Protein AF-A0A3A0E109-F1 (afdb_monomer)

Foldseek 3Di:
DVVLVVLLVVLLVVLCVVQNPVCLVVFWDKDQDPVVRDIDTDPPDPSSVSSVVSSLVSCCVVVNPPRDDDDDDDDPDPPPPPPDPDDDDD

Nearest PDB structures (foldseek):
  5y5e-assembly1_A  TM=4.086E-01  e=1.800E+00  Homo sapiens
  5wzw-assembly1_A  TM=4.093E-01  e=1.800E+00  Homo sapiens
  8k5a-assembly1_G  TM=3.926E-01  e=2.167E+00  Escherichia phage T4
  6lqz-assembly1_A  TM=3.709E-01  e=2.774E+00  Saccharomyces cerevisiae S288C
  8sf0-assembly1_A  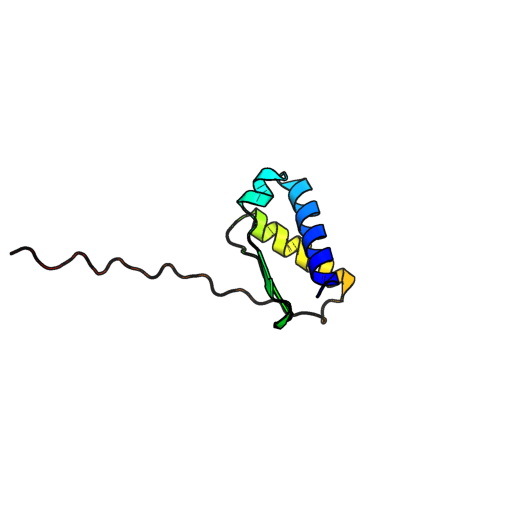TM=3.224E-01  e=5.822E+00  Oryctolagus cuniculus

Mean predicted aligned error: 8.44 Å

Sequence (90 aa):
MREVEETLLLAVLAVESLFGESTVRLDASYSVDAPRRSCVIDGSTEVGRALSRVFTGFVTREFGGDAFGIRRGESASPTNETAACAGAAC

Secondary structure (DSSP, 8-state):
-HHHHHHHHHHHHHHHHHH-HHHHHHH--EEEETTTTEEEE--SSHHHHHHHHHHHHHHHHHH-TTS----PPPP--------SSSS---

Radius of gyration: 18.11 Å; Cα contacts (8 Å, |Δi|>4): 67; chains: 1; bounding box: 28×45×60 Å

Solvent-accessible surface area (backbone atoms only — not comparable to full-atom values): 5673 Å² total; per-residue (Å²): 100,68,67,59,51,52,49,44,53,51,22,49,56,57,44,24,75,75,64,37,60,72,52,38,70,71,48,46,46,72,50,75,40,71,93,77,73,44,74,49,64,43,58,88,37,71,53,12,42,49,36,50,52,48,30,52,53,51,49,34,73,73,64,36,76,84,71,63,84,88,76,86,74,84,72,82,68,80,75,82,81,82,85,82,86,84,88,89,83,134

Structure (mmCIF, N/CA/C/O backbone):
data_AF-A0A3A0E109-F1
#
_entry.id   AF-A0A3A0E109-F1
#
loop_
_atom_site.group_PDB
_atom_site.id
_atom_site.type_symbol
_atom_site.label_atom_id
_atom_site.label_alt_id
_atom_site.label_comp_id
_atom_site.label_asym_id
_atom_site.label_entity_id
_atom_site.label_seq_id
_atom_site.pdbx_PDB_ins_code
_atom_site.Cartn_x
_atom_site.Cartn_y
_atom_site.Cartn_z
_atom_site.occupancy
_atom_site.B_iso_or_equiv
_atom_site.auth_seq_id
_atom_site.auth_comp_id
_atom_site.auth_asym_id
_atom_site.auth_atom_id
_atom_site.pdbx_PDB_model_num
ATOM 1 N N . MET A 1 1 ? 14.162 2.078 -6.864 1.00 83.88 1 MET A N 1
ATOM 2 C CA . MET A 1 1 ? 13.635 1.999 -5.482 1.00 83.88 1 MET A CA 1
ATOM 3 C C . MET A 1 1 ? 13.160 3.344 -4.986 1.00 83.88 1 MET A C 1
ATOM 5 O O . MET A 1 1 ? 12.047 3.382 -4.500 1.00 83.88 1 MET A O 1
ATOM 9 N N . ARG A 1 2 ? 13.915 4.431 -5.189 1.00 89.56 2 ARG A N 1
ATOM 10 C CA . ARG A 1 2 ? 13.451 5.788 -4.866 1.00 89.56 2 ARG A CA 1
ATOM 11 C C . ARG A 1 2 ? 12.063 6.123 -5.431 1.00 89.56 2 ARG A C 1
ATOM 13 O O . ARG A 1 2 ? 11.205 6.528 -4.671 1.00 89.56 2 ARG A O 1
ATOM 20 N N . GLU A 1 3 ? 11.832 5.880 -6.721 1.00 91.69 3 GLU A N 1
ATOM 21 C CA . GLU A 1 3 ? 10.517 6.120 -7.346 1.00 91.69 3 GLU A CA 1
ATOM 22 C C . GLU A 1 3 ? 9.406 5.335 -6.629 1.00 91.69 3 GLU A C 1
ATOM 24 O O . GLU A 1 3 ? 8.399 5.905 -6.253 1.00 91.69 3 GLU A O 1
ATOM 29 N N . VAL A 1 4 ? 9.641 4.060 -6.299 1.00 93.12 4 VAL A N 1
ATOM 30 C CA . VAL A 1 4 ? 8.689 3.220 -5.546 1.00 93.12 4 VAL A CA 1
ATOM 31 C C . VAL A 1 4 ? 8.405 3.770 -4.141 1.00 93.12 4 VAL A C 1
ATOM 33 O O . VAL A 1 4 ? 7.270 3.703 -3.676 1.00 93.12 4 VAL A O 1
ATOM 36 N N . GLU A 1 5 ? 9.416 4.303 -3.451 1.00 94.31 5 GLU A N 1
ATOM 37 C CA . GLU A 1 5 ? 9.246 4.960 -2.147 1.00 94.31 5 GLU A CA 1
ATOM 38 C C . GLU A 1 5 ? 8.429 6.251 -2.274 1.00 94.31 5 GLU A C 1
ATOM 40 O O . GLU A 1 5 ? 7.543 6.500 -1.461 1.00 94.31 5 GLU A O 1
ATOM 45 N N . GLU A 1 6 ? 8.670 7.040 -3.321 1.00 96.12 6 GLU A N 1
ATOM 46 C CA . GLU A 1 6 ? 7.896 8.244 -3.631 1.00 96.12 6 GLU A CA 1
ATOM 47 C C . GLU A 1 6 ? 6.432 7.888 -3.959 1.00 96.12 6 GLU A C 1
ATOM 49 O O . GLU A 1 6 ? 5.513 8.498 -3.405 1.00 96.12 6 GLU A 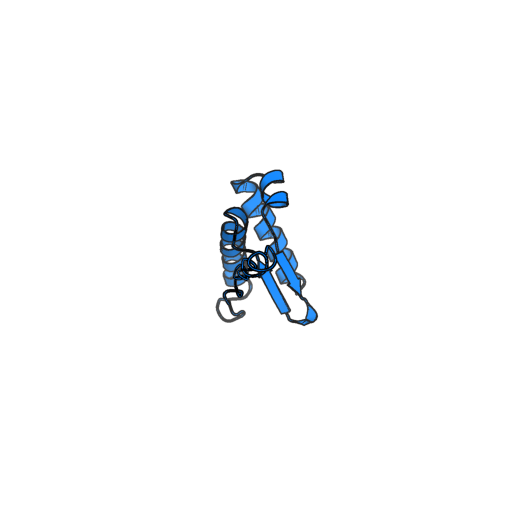O 1
ATOM 54 N N . THR A 1 7 ? 6.190 6.835 -4.749 1.00 96.62 7 THR A N 1
ATOM 55 C CA . THR A 1 7 ? 4.847 6.297 -5.016 1.00 96.62 7 THR A CA 1
ATOM 56 C C . THR A 1 7 ? 4.169 5.792 -3.736 1.00 96.62 7 THR A C 1
ATOM 58 O O . THR A 1 7 ? 2.961 5.963 -3.563 1.00 96.62 7 THR A O 1
ATOM 61 N N . LEU A 1 8 ? 4.923 5.183 -2.814 1.00 96.94 8 LEU A N 1
ATOM 62 C CA . LEU A 1 8 ? 4.398 4.726 -1.525 1.00 96.94 8 LEU A CA 1
ATOM 63 C C . LEU A 1 8 ? 3.971 5.901 -0.644 1.00 96.94 8 LEU A C 1
ATOM 65 O O . LEU A 1 8 ? 2.879 5.868 -0.083 1.00 96.94 8 LEU A O 1
ATOM 69 N N . LEU A 1 9 ? 4.783 6.958 -0.566 1.00 96.88 9 LEU A N 1
ATOM 70 C CA . LEU A 1 9 ? 4.422 8.183 0.151 1.00 96.88 9 LEU A CA 1
ATOM 71 C C . LEU A 1 9 ? 3.177 8.841 -0.459 1.00 96.88 9 LEU A C 1
ATOM 73 O O . LEU A 1 9 ? 2.285 9.267 0.274 1.00 96.88 9 LEU A O 1
ATOM 77 N N . LEU A 1 10 ? 3.061 8.853 -1.790 1.00 97.88 10 LEU A N 1
ATOM 78 C CA . LEU A 1 10 ? 1.855 9.326 -2.469 1.00 97.88 10 LEU A CA 1
ATOM 79 C C . LEU A 1 10 ? 0.623 8.476 -2.114 1.00 97.88 10 LEU A C 1
ATOM 81 O O . LEU A 1 10 ? -0.464 9.015 -1.903 1.00 97.88 10 LEU A O 1
ATOM 85 N N . ALA A 1 11 ? 0.780 7.154 -2.020 1.00 98.25 11 ALA A N 1
ATOM 86 C CA . ALA A 1 11 ? -0.295 6.260 -1.601 1.00 98.25 11 ALA A CA 1
ATOM 87 C C . ALA A 1 11 ? -0.726 6.516 -0.150 1.00 98.25 11 ALA A C 1
ATOM 89 O O . ALA A 1 11 ? -1.925 6.520 0.125 1.00 98.25 11 ALA A O 1
ATOM 90 N N . VAL A 1 12 ? 0.219 6.789 0.756 1.00 98.12 12 VAL A N 1
ATOM 91 C CA . VAL A 1 12 ? -0.086 7.186 2.140 1.00 98.12 12 VAL A CA 1
ATOM 92 C C . VAL A 1 12 ? -0.924 8.465 2.157 1.00 98.12 12 VAL A C 1
ATOM 94 O O . VAL A 1 12 ? -2.015 8.442 2.717 1.00 98.12 12 VAL A O 1
ATOM 97 N N . LEU A 1 13 ? -0.510 9.523 1.451 1.00 98.31 13 LEU A N 1
ATOM 98 C CA . LEU A 1 13 ? -1.264 10.787 1.362 1.00 98.31 13 LEU A CA 1
ATOM 99 C C . LEU A 1 13 ? -2.699 10.594 0.834 1.00 98.31 13 LEU A C 1
ATOM 101 O O . LEU A 1 13 ? -3.659 11.206 1.314 1.00 98.31 13 LEU A O 1
ATOM 105 N N . ALA A 1 14 ? -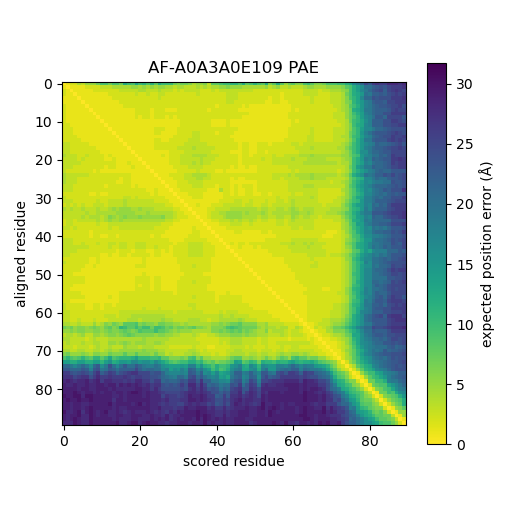2.870 9.717 -0.156 1.00 98.38 14 ALA A N 1
ATOM 106 C CA . ALA A 1 14 ? -4.188 9.388 -0.687 1.00 98.38 14 ALA A CA 1
ATOM 107 C C . ALA A 1 14 ? -5.070 8.673 0.353 1.00 98.38 14 ALA A C 1
ATOM 109 O O . ALA A 1 14 ? -6.261 8.961 0.448 1.00 98.38 14 ALA A O 1
ATOM 110 N N . VAL A 1 15 ? -4.501 7.773 1.159 1.00 98.50 15 VAL A N 1
ATOM 111 C CA . VAL A 1 15 ? -5.224 7.079 2.237 1.00 98.50 15 VAL A CA 1
ATOM 112 C C . VAL A 1 15 ? -5.513 8.021 3.412 1.00 98.50 15 VAL A C 1
ATOM 114 O O . VAL A 1 15 ? -6.597 7.954 3.987 1.00 98.50 15 VAL A O 1
ATOM 117 N N . GLU A 1 16 ? -4.621 8.962 3.728 1.00 98.38 16 GLU A N 1
ATOM 118 C CA . GLU A 1 16 ? -4.865 10.008 4.735 1.00 98.38 16 GLU A CA 1
ATOM 119 C C . GLU A 1 16 ? -6.075 10.873 4.378 1.00 98.38 16 GLU A C 1
ATOM 121 O O . GLU A 1 16 ? -6.848 11.247 5.258 1.00 98.38 16 GLU A O 1
ATOM 126 N N . SER A 1 17 ? -6.310 11.108 3.086 1.00 98.12 17 SER A N 1
ATOM 127 C CA . SER A 1 17 ? -7.500 11.824 2.607 1.00 98.12 17 SER A CA 1
ATOM 128 C C . SER A 1 17 ? -8.813 11.059 2.848 1.00 98.12 17 SER A C 1
ATOM 130 O O . SER A 1 17 ? -9.884 11.660 2.802 1.00 98.12 17 SER A O 1
ATOM 132 N N . LEU A 1 18 ? -8.749 9.744 3.098 1.00 97.69 18 LEU A N 1
ATOM 133 C CA . LEU A 1 18 ? -9.910 8.879 3.341 1.00 97.69 18 LEU A CA 1
ATOM 134 C C . LEU A 1 18 ? -10.150 8.610 4.835 1.00 97.69 18 LEU A C 1
ATOM 136 O O . LEU A 1 18 ? -11.301 8.557 5.261 1.00 97.69 18 LEU A O 1
ATOM 140 N N . PHE A 1 19 ? -9.082 8.431 5.619 1.00 97.75 19 PHE A N 1
ATOM 141 C CA . PHE A 1 19 ? -9.159 7.996 7.024 1.00 97.75 19 PHE A CA 1
ATOM 142 C C . PHE A 1 19 ? -8.668 9.045 8.037 1.00 97.75 19 PHE A C 1
ATOM 144 O O . PHE A 1 19 ? -8.849 8.868 9.244 1.00 97.75 19 PHE A O 1
ATOM 151 N N . GLY A 1 20 ? -8.064 10.137 7.561 1.00 98.12 20 GLY A N 1
ATOM 152 C CA . GLY A 1 20 ? -7.385 11.144 8.374 1.00 98.12 20 GLY A CA 1
ATOM 153 C C . GLY A 1 20 ? -5.946 10.755 8.729 1.00 98.12 20 GLY A C 1
ATOM 154 O O . GLY A 1 20 ? -5.644 9.586 8.967 1.00 98.12 20 GLY A O 1
ATOM 155 N N . GLU A 1 21 ? -5.060 11.753 8.807 1.00 97.81 21 GLU A N 1
ATOM 156 C CA . GLU A 1 21 ? -3.620 11.566 9.059 1.00 97.81 21 GLU A CA 1
ATOM 157 C C . GLU A 1 21 ? -3.344 10.737 10.324 1.00 97.81 21 GLU A C 1
ATOM 159 O O . GLU A 1 21 ? -2.601 9.760 10.291 1.00 97.81 21 GLU A O 1
ATOM 164 N N . SER A 1 22 ? -3.975 11.084 11.451 1.00 97.94 22 SER A N 1
ATOM 165 C CA . SER A 1 22 ? -3.708 10.419 12.733 1.00 97.94 22 SER A CA 1
ATOM 166 C C . SER A 1 22 ? -4.055 8.930 12.709 1.00 97.94 22 SER A C 1
ATOM 168 O O . SER A 1 22 ? -3.275 8.120 13.203 1.00 97.94 22 SER A O 1
ATOM 170 N N . THR A 1 23 ? -5.190 8.563 12.108 1.00 97.81 23 THR A N 1
ATOM 171 C CA . THR A 1 23 ? -5.613 7.163 11.961 1.00 97.81 23 THR A CA 1
ATOM 172 C C . THR A 1 23 ? -4.625 6.397 11.093 1.00 97.81 23 THR A C 1
ATOM 174 O O . THR A 1 23 ? -4.184 5.312 11.462 1.00 97.81 23 THR A O 1
ATOM 177 N N . VAL A 1 24 ? -4.217 6.980 9.960 1.00 98.06 24 VAL A N 1
ATOM 178 C CA . VAL A 1 24 ? -3.264 6.330 9.056 1.00 98.06 24 VAL A CA 1
ATOM 179 C C . VAL A 1 24 ? -1.925 6.097 9.740 1.00 98.06 24 VAL A C 1
ATOM 181 O O . VAL A 1 24 ? -1.373 5.011 9.628 1.00 98.06 24 VAL A O 1
ATOM 184 N N . ARG A 1 25 ? -1.423 7.064 10.508 1.00 94.94 25 ARG A N 1
ATOM 185 C CA . ARG A 1 25 ? -0.136 6.930 11.208 1.00 94.94 25 ARG A CA 1
ATOM 186 C C . ARG A 1 25 ? -0.151 5.900 12.340 1.00 94.94 25 ARG A C 1
ATOM 188 O O . ARG A 1 25 ? 0.916 5.412 12.700 1.00 94.94 25 ARG A O 1
ATOM 195 N N . LEU A 1 26 ? -1.320 5.590 12.903 1.00 97.00 26 LEU A N 1
ATOM 196 C CA . LEU A 1 26 ? -1.4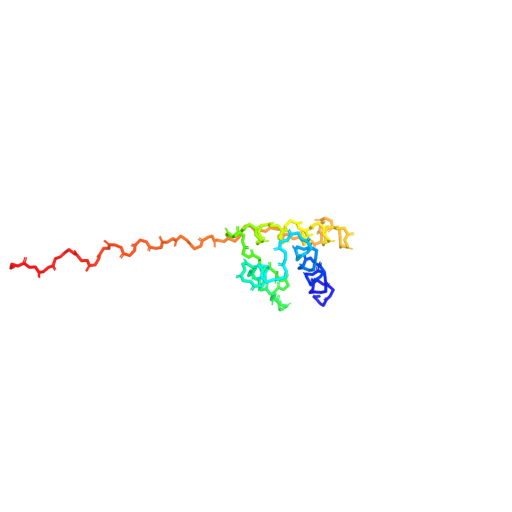78 4.560 13.933 1.00 97.00 26 LEU A CA 1
ATOM 197 C C . LEU A 1 26 ? -1.666 3.162 13.333 1.00 97.00 26 LEU A C 1
ATOM 199 O O . LEU A 1 26 ? -1.077 2.204 13.829 1.00 97.00 26 LEU A O 1
ATOM 203 N N . ASP A 1 27 ? -2.458 3.057 12.266 1.00 97.19 27 ASP A N 1
ATOM 204 C CA . ASP A 1 27 ? -2.929 1.770 11.748 1.00 97.19 27 ASP A CA 1
ATOM 205 C C . ASP A 1 27 ? -2.204 1.301 10.476 1.00 97.19 27 ASP A C 1
ATOM 207 O O . ASP A 1 27 ? -2.348 0.137 10.083 1.00 97.19 27 ASP A O 1
ATOM 211 N N . ALA A 1 28 ? -1.452 2.172 9.796 1.00 96.50 28 ALA A N 1
ATOM 212 C CA . ALA A 1 28 ? -0.610 1.783 8.670 1.00 96.50 28 ALA A CA 1
ATOM 213 C C . ALA A 1 28 ? 0.747 1.282 9.169 1.00 96.50 28 ALA A C 1
ATOM 215 O O . ALA A 1 28 ? 1.497 2.000 9.827 1.00 96.50 28 ALA A O 1
ATOM 216 N N . SER A 1 29 ? 1.103 0.064 8.769 1.00 96.56 29 SER A N 1
ATOM 217 C CA . SER A 1 29 ? 2.438 -0.491 8.967 1.00 96.56 29 SER A CA 1
ATOM 218 C C . SER A 1 29 ? 2.973 -0.989 7.632 1.00 96.56 29 SER A C 1
ATOM 220 O O . SER A 1 29 ? 2.308 -1.748 6.923 1.00 96.56 29 SER A O 1
ATOM 222 N N . TYR A 1 30 ? 4.161 -0.526 7.255 1.00 95.69 30 TYR A N 1
ATOM 223 C CA . TYR A 1 30 ? 4.830 -0.938 6.030 1.00 95.69 30 TYR A CA 1
ATOM 224 C C . TYR A 1 30 ? 6.351 -0.876 6.179 1.00 95.69 30 TYR A C 1
ATOM 226 O O . TYR A 1 30 ? 6.893 -0.156 7.016 1.00 95.69 30 TYR A O 1
ATOM 234 N N . SER A 1 31 ? 7.053 -1.633 5.343 1.00 94.62 31 SER A N 1
ATOM 235 C CA . SER A 1 31 ? 8.510 -1.670 5.284 1.00 94.62 31 SER A CA 1
ATOM 236 C C . SER A 1 31 ? 8.970 -1.732 3.833 1.00 94.62 31 SER A C 1
ATOM 238 O O . SER A 1 31 ? 8.374 -2.435 3.015 1.00 94.62 31 SER A O 1
ATOM 240 N N . VAL A 1 32 ? 10.032 -0.995 3.510 1.00 93.25 32 VAL A N 1
ATOM 241 C CA . VAL A 1 32 ? 10.691 -1.036 2.202 1.00 93.25 32 VAL A CA 1
ATOM 242 C C . VAL A 1 32 ? 12.098 -1.585 2.395 1.00 93.25 32 VAL A C 1
ATOM 244 O O . VAL A 1 32 ? 12.909 -1.013 3.118 1.00 93.25 32 VAL A O 1
ATOM 247 N N . ASP A 1 33 ? 12.388 -2.697 1.729 1.00 92.00 33 ASP A N 1
ATOM 248 C CA . ASP A 1 33 ? 13.719 -3.292 1.652 1.00 92.00 33 ASP A CA 1
ATOM 249 C C . ASP A 1 33 ? 14.289 -2.986 0.262 1.00 92.00 33 ASP A C 1
ATOM 251 O O . ASP A 1 33 ? 13.998 -3.668 -0.727 1.00 92.00 33 ASP A O 1
ATOM 255 N N . ALA A 1 34 ? 15.070 -1.906 0.172 1.00 89.50 34 ALA A N 1
ATOM 256 C CA . ALA A 1 34 ? 15.712 -1.491 -1.071 1.00 89.50 34 ALA A CA 1
ATOM 257 C C . ALA A 1 34 ? 16.707 -2.539 -1.623 1.00 89.50 34 ALA A C 1
ATOM 259 O O . ALA A 1 34 ? 16.661 -2.784 -2.835 1.00 89.50 34 ALA A O 1
ATOM 260 N N . PRO A 1 35 ? 17.554 -3.199 -0.800 1.00 90.75 35 PRO A N 1
ATOM 261 C CA . PRO A 1 35 ? 18.388 -4.318 -1.247 1.00 90.75 35 PRO A CA 1
ATOM 262 C C . PRO A 1 35 ? 17.606 -5.458 -1.912 1.00 90.75 35 PRO A C 1
ATOM 264 O O . PRO A 1 35 ? 18.015 -5.945 -2.967 1.00 90.75 35 PRO A O 1
ATOM 267 N N . ARG A 1 36 ? 16.471 -5.870 -1.332 1.00 90.25 36 ARG A N 1
ATOM 268 C CA . ARG A 1 36 ? 15.616 -6.946 -1.872 1.00 90.25 36 ARG A CA 1
ATOM 269 C C . ARG A 1 36 ? 14.597 -6.470 -2.902 1.00 90.25 36 ARG A C 1
ATOM 271 O O . ARG A 1 36 ? 13.916 -7.301 -3.498 1.00 90.25 36 ARG A O 1
ATOM 278 N N . ARG A 1 37 ? 14.497 -5.155 -3.123 1.00 91.06 37 ARG A N 1
ATOM 279 C CA . ARG A 1 37 ? 13.498 -4.512 -3.992 1.00 91.06 37 ARG A CA 1
ATOM 280 C C . ARG A 1 37 ? 12.069 -4.935 -3.648 1.00 91.06 37 ARG A C 1
ATOM 282 O O . ARG A 1 37 ? 11.261 -5.201 -4.533 1.00 91.06 37 ARG A O 1
ATOM 289 N N . SER A 1 38 ? 11.766 -5.013 -2.356 1.00 92.50 38 SER A N 1
ATOM 290 C CA . SER A 1 38 ? 10.465 -5.463 -1.861 1.00 92.50 38 SER A CA 1
ATOM 291 C C . SER A 1 38 ? 9.842 -4.443 -0.923 1.00 92.50 38 SER A C 1
ATOM 293 O O . SER A 1 38 ? 10.532 -3.861 -0.089 1.00 92.50 38 SER A O 1
ATOM 295 N N . CYS A 1 39 ? 8.526 -4.276 -1.025 1.00 94.12 39 CYS A N 1
ATOM 296 C CA . CYS A 1 39 ? 7.721 -3.534 -0.066 1.00 94.12 39 CYS A CA 1
ATOM 297 C C . CYS A 1 39 ? 6.743 -4.501 0.604 1.00 94.12 39 CYS A C 1
ATOM 299 O O . CYS A 1 39 ? 6.090 -5.299 -0.070 1.00 94.12 39 CYS A O 1
ATOM 301 N N . VAL A 1 40 ? 6.671 -4.444 1.929 1.00 95.50 40 VAL A N 1
ATOM 302 C CA . VAL A 1 40 ? 5.709 -5.193 2.736 1.00 95.50 40 VAL A CA 1
ATOM 303 C C . VAL A 1 40 ? 4.744 -4.187 3.330 1.00 95.50 40 VAL A C 1
ATOM 305 O O . VAL A 1 40 ? 5.178 -3.236 3.970 1.00 95.50 40 VAL A O 1
ATOM 308 N N . ILE A 1 41 ? 3.449 -4.402 3.127 1.00 96.12 41 ILE A N 1
ATOM 309 C CA . ILE A 1 41 ? 2.382 -3.611 3.739 1.00 96.12 41 ILE A CA 1
ATOM 310 C C . ILE A 1 41 ? 1.574 -4.570 4.605 1.00 96.12 41 ILE A C 1
ATOM 312 O O . ILE A 1 41 ? 1.137 -5.620 4.123 1.00 96.12 41 ILE A O 1
ATOM 316 N N . ASP A 1 42 ? 1.397 -4.234 5.879 1.00 95.19 42 ASP A N 1
ATOM 317 C CA . ASP A 1 42 ? 0.513 -4.991 6.753 1.00 95.19 42 ASP A CA 1
ATOM 318 C C . ASP A 1 42 ? -0.942 -4.784 6.312 1.00 95.19 42 ASP A C 1
ATOM 320 O O . ASP A 1 42 ? -1.431 -3.662 6.230 1.00 95.19 42 ASP A O 1
ATOM 324 N N . GLY A 1 43 ? -1.636 -5.879 6.004 1.00 94.88 43 GLY A N 1
ATOM 325 C CA . GLY A 1 43 ? -3.043 -5.887 5.601 1.00 94.88 43 GLY A CA 1
ATOM 326 C C . GLY A 1 43 ? -4.012 -6.252 6.730 1.00 94.88 43 GLY A C 1
ATOM 327 O O . GLY A 1 43 ? -5.184 -6.537 6.449 1.00 94.88 43 GLY A O 1
ATOM 328 N N . SER A 1 44 ? -3.543 -6.318 7.981 1.00 94.75 44 SER A N 1
ATOM 329 C CA . SER A 1 44 ? -4.361 -6.675 9.148 1.00 94.75 44 SER A CA 1
ATOM 330 C C . SER A 1 44 ? -5.427 -5.612 9.461 1.00 94.75 44 SER A C 1
ATOM 332 O O . SER A 1 44 ? -6.572 -5.954 9.775 1.00 94.75 44 SER A O 1
ATOM 334 N N . THR A 1 45 ? -5.114 -4.333 9.242 1.00 96.56 45 THR A N 1
ATOM 335 C CA . THR A 1 45 ? -6.012 -3.188 9.460 1.00 96.56 45 THR A CA 1
ATOM 336 C C . THR A 1 45 ? -6.774 -2.790 8.191 1.00 96.56 45 THR A C 1
ATOM 338 O O . THR A 1 45 ? -6.426 -3.171 7.068 1.00 96.56 45 THR A O 1
ATOM 341 N N . GLU A 1 46 ? -7.859 -2.026 8.346 1.00 97.44 46 GLU A N 1
ATOM 342 C CA . GLU A 1 46 ? -8.575 -1.453 7.197 1.00 97.44 46 GLU A CA 1
ATOM 343 C C . GLU A 1 46 ? -7.699 -0.458 6.427 1.00 97.44 46 GLU A C 1
ATOM 345 O O . GLU A 1 46 ? -7.626 -0.537 5.198 1.00 97.44 46 GLU A O 1
ATOM 350 N N . VAL A 1 47 ? -6.962 0.388 7.154 1.00 98.19 47 VAL A N 1
ATOM 351 C CA . VAL A 1 47 ? -5.975 1.323 6.601 1.00 98.19 47 VAL A CA 1
ATOM 352 C C . VAL A 1 47 ? -4.920 0.584 5.782 1.00 98.19 47 VAL A C 1
ATOM 354 O O . VAL A 1 47 ? -4.672 0.940 4.632 1.00 98.19 47 VAL A O 1
ATOM 357 N N . GLY A 1 48 ? -4.341 -0.488 6.322 1.00 97.38 48 GLY A N 1
ATOM 358 C CA . GLY A 1 48 ? -3.328 -1.287 5.641 1.00 97.38 48 GLY A CA 1
ATOM 359 C C . GLY A 1 48 ? -3.832 -1.943 4.351 1.00 97.38 48 GLY A C 1
ATOM 360 O O . GLY A 1 48 ? -3.151 -1.943 3.317 1.00 97.38 48 GLY A O 1
ATOM 361 N N . ARG A 1 49 ? -5.084 -2.428 4.351 1.00 97.12 49 ARG A N 1
ATOM 362 C CA . ARG A 1 49 ? -5.744 -2.934 3.133 1.00 97.12 49 ARG A CA 1
ATOM 363 C C . ARG A 1 49 ? -6.011 -1.831 2.115 1.00 97.12 49 ARG A C 1
ATOM 365 O O . ARG A 1 49 ? -5.837 -2.073 0.919 1.00 97.12 49 ARG A O 1
ATOM 372 N N . ALA A 1 50 ? -6.439 -0.650 2.556 1.00 98.31 50 ALA A N 1
ATOM 373 C CA . ALA A 1 50 ? -6.643 0.495 1.675 1.00 98.31 50 ALA A CA 1
ATOM 374 C C . ALA A 1 50 ? -5.317 0.945 1.044 1.00 98.31 50 ALA A C 1
ATOM 376 O O . ALA A 1 50 ? -5.237 1.060 -0.179 1.00 98.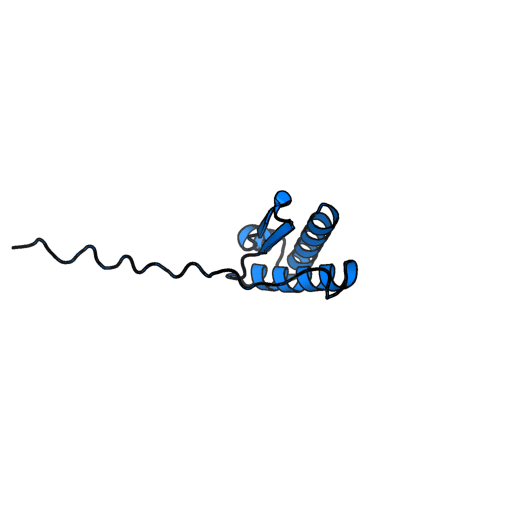31 50 ALA A O 1
ATOM 377 N N . LEU A 1 51 ? -4.262 1.070 1.852 1.00 98.25 51 LEU A N 1
ATOM 378 C CA . LEU A 1 51 ? -2.911 1.398 1.402 1.00 98.25 51 LEU A CA 1
ATOM 379 C C . LEU A 1 51 ? -2.392 0.392 0.379 1.00 98.25 51 LEU A C 1
ATOM 381 O O . LEU A 1 51 ? -1.945 0.794 -0.691 1.00 98.25 51 LEU A O 1
ATOM 385 N N . SER A 1 52 ? -2.546 -0.908 0.644 1.00 96.88 52 SER A N 1
ATOM 386 C CA . SER A 1 52 ? -2.154 -1.965 -0.298 1.00 96.88 52 SER A CA 1
ATOM 387 C C . SER A 1 52 ? -2.830 -1.805 -1.664 1.00 96.88 52 SER A C 1
ATOM 389 O O . SER A 1 52 ? -2.183 -1.953 -2.701 1.00 96.88 52 SER A O 1
ATOM 391 N N . ARG A 1 53 ? -4.130 -1.480 -1.686 1.00 97.12 53 ARG A N 1
ATOM 392 C CA . ARG A 1 53 ? -4.903 -1.292 -2.926 1.00 97.12 53 ARG A CA 1
ATOM 393 C C . ARG A 1 53 ? -4.459 -0.048 -3.689 1.00 97.12 53 ARG A C 1
ATOM 395 O O . ARG A 1 53 ? -4.212 -0.140 -4.888 1.00 97.12 53 ARG A O 1
ATOM 402 N N . VAL A 1 54 ? -4.352 1.089 -3.000 1.00 98.12 54 VAL A N 1
ATOM 403 C CA . VAL A 1 54 ? -3.955 2.369 -3.606 1.00 98.12 54 VAL A CA 1
ATOM 404 C C . VAL A 1 54 ? -2.535 2.281 -4.155 1.00 98.12 54 VAL A C 1
ATOM 406 O O . VAL A 1 54 ? -2.320 2.574 -5.329 1.00 98.12 54 VAL A O 1
ATOM 409 N N . PHE A 1 55 ? -1.592 1.799 -3.342 1.00 97.62 55 PHE A N 1
ATOM 410 C CA . PHE A 1 55 ? -0.199 1.642 -3.741 1.00 97.62 55 PHE A CA 1
ATOM 411 C C . PHE A 1 55 ? -0.067 0.745 -4.970 1.00 97.62 55 PHE A C 1
ATOM 413 O O . PHE A 1 55 ? 0.517 1.168 -5.963 1.00 97.62 55 PHE A O 1
ATOM 420 N N . THR A 1 56 ? -0.693 -0.441 -4.949 1.00 95.94 56 THR A N 1
ATOM 421 C CA . THR A 1 56 ? -0.694 -1.367 -6.096 1.00 95.94 56 THR A CA 1
ATOM 422 C C . THR A 1 56 ? -1.264 -0.705 -7.352 1.00 95.94 56 THR A C 1
ATOM 424 O O . THR A 1 56 ? -0.711 -0.868 -8.438 1.00 95.94 56 THR A O 1
ATOM 427 N N . GLY A 1 57 ? -2.344 0.071 -7.222 1.00 96.94 57 GLY A N 1
ATOM 428 C CA . GLY A 1 57 ? -2.930 0.818 -8.336 1.00 96.94 57 GLY A CA 1
ATOM 429 C C . GLY A 1 57 ? -1.971 1.852 -8.932 1.00 96.94 57 GLY A C 1
ATOM 430 O O . GLY A 1 57 ? -1.851 1.935 -10.155 1.00 96.94 57 GLY A O 1
ATOM 431 N N . PHE A 1 58 ? -1.254 2.597 -8.087 1.00 97.19 58 PHE A N 1
ATOM 432 C CA . PHE A 1 58 ? -0.253 3.564 -8.537 1.00 97.19 58 PHE A CA 1
ATOM 433 C C . PHE A 1 58 ? 0.930 2.882 -9.220 1.00 97.19 58 PHE A C 1
ATOM 435 O O . PHE A 1 58 ? 1.211 3.205 -10.372 1.00 97.19 58 PHE A O 1
ATOM 442 N N . VAL A 1 59 ? 1.545 1.872 -8.595 1.00 95.50 59 VAL A N 1
ATOM 443 C CA . VAL A 1 59 ? 2.701 1.187 -9.198 1.00 95.50 59 VAL A CA 1
ATOM 444 C C . VAL A 1 59 ? 2.339 0.450 -10.492 1.00 95.50 59 VAL A C 1
ATOM 446 O O . VAL A 1 59 ? 3.134 0.435 -11.426 1.00 95.50 59 VAL A O 1
ATOM 449 N N . THR A 1 60 ? 1.117 -0.087 -10.606 1.00 95.62 60 THR A N 1
ATOM 450 C CA . THR A 1 60 ? 0.623 -0.695 -11.858 1.00 95.62 60 THR A CA 1
ATOM 451 C C . THR A 1 60 ? 0.549 0.330 -12.981 1.00 95.62 60 THR A C 1
ATOM 453 O O . THR A 1 60 ? 0.903 0.027 -14.119 1.00 95.62 60 THR A O 1
ATOM 456 N N . ARG A 1 61 ? 0.078 1.544 -12.680 1.00 95.12 61 ARG A N 1
ATOM 457 C CA . ARG A 1 61 ? -0.060 2.606 -13.679 1.00 95.12 61 ARG A CA 1
ATOM 458 C C . ARG A 1 61 ? 1.276 3.250 -14.042 1.00 95.12 61 ARG A C 1
ATOM 460 O O . ARG A 1 61 ?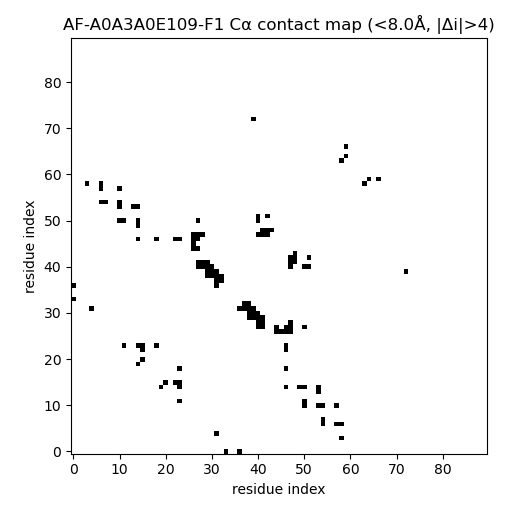 1.436 3.678 -15.179 1.00 95.12 61 ARG A O 1
ATOM 467 N N . GLU A 1 62 ? 2.189 3.338 -13.087 1.00 93.62 62 GLU A N 1
ATOM 468 C CA . GLU A 1 62 ? 3.479 4.004 -13.248 1.00 93.62 62 GLU A CA 1
ATOM 469 C C . GLU A 1 62 ? 4.519 3.102 -13.924 1.00 93.62 62 GLU A C 1
ATOM 471 O O . GLU A 1 62 ? 5.180 3.526 -14.868 1.00 93.62 62 GLU A O 1
ATOM 476 N N . PHE A 1 63 ? 4.616 1.838 -13.500 1.00 91.31 63 PHE A N 1
ATOM 477 C CA . PHE A 1 63 ? 5.658 0.911 -13.959 1.00 91.31 63 PHE A CA 1
ATOM 478 C C . PHE A 1 63 ? 5.138 -0.189 -14.894 1.00 91.31 63 PHE A C 1
ATOM 480 O O . PHE A 1 63 ? 5.930 -0.857 -15.556 1.00 91.31 63 PHE A O 1
ATOM 487 N N . GLY A 1 64 ? 3.818 -0.367 -14.984 1.00 91.75 64 GLY A N 1
ATOM 488 C CA . GLY A 1 64 ? 3.180 -1.432 -15.757 1.00 91.75 64 GLY A CA 1
ATOM 489 C C . GLY A 1 64 ? 2.891 -2.689 -14.929 1.00 91.75 64 GLY A C 1
ATOM 490 O O . GLY A 1 64 ? 3.541 -2.966 -13.922 1.00 91.75 64 GLY A O 1
ATOM 491 N N . GLY A 1 65 ? 1.892 -3.464 -15.364 1.00 86.81 65 GLY A N 1
ATOM 492 C CA . GLY A 1 65 ? 1.382 -4.625 -14.618 1.00 86.81 65 GLY A CA 1
ATOM 493 C C . GLY A 1 65 ? 2.364 -5.790 -14.466 1.00 86.81 65 GLY A C 1
ATOM 494 O O . GLY A 1 65 ? 2.259 -6.538 -13.502 1.00 86.81 65 GLY A O 1
ATOM 495 N N . ASP A 1 66 ? 3.343 -5.905 -15.365 1.00 91.00 66 ASP A N 1
ATOM 496 C CA . ASP A 1 66 ? 4.329 -6.995 -15.357 1.00 91.00 66 ASP A CA 1
ATOM 497 C C . ASP A 1 66 ? 5.657 -6.604 -14.677 1.00 91.00 66 ASP A C 1
ATOM 499 O O . ASP A 1 66 ? 6.587 -7.407 -14.608 1.00 91.00 66 ASP A O 1
ATOM 503 N N . ALA A 1 67 ? 5.776 -5.369 -14.171 1.00 89.56 67 ALA A N 1
ATOM 504 C CA . ALA A 1 67 ? 7.020 -4.853 -13.592 1.00 89.56 67 ALA A CA 1
ATOM 505 C C . ALA A 1 67 ? 7.284 -5.330 -12.154 1.00 89.56 67 ALA A C 1
ATOM 507 O O . ALA A 1 67 ? 8.405 -5.210 -11.655 1.00 89.56 67 ALA A O 1
ATOM 508 N N . PHE A 1 68 ? 6.269 -5.863 -11.472 1.00 91.94 68 PHE A N 1
ATOM 509 C CA . PHE A 1 68 ? 6.368 -6.316 -10.089 1.00 91.94 68 PHE A CA 1
ATOM 510 C C . PHE A 1 68 ? 5.459 -7.519 -9.827 1.00 91.94 68 PHE A C 1
ATOM 512 O O . PHE A 1 68 ? 4.474 -7.754 -10.520 1.00 91.94 68 PHE A O 1
ATOM 519 N N . GLY A 1 69 ? 5.797 -8.290 -8.795 1.00 92.19 69 GLY A N 1
ATOM 520 C CA . GLY A 1 69 ? 4.977 -9.397 -8.317 1.00 92.19 69 GLY A CA 1
ATOM 521 C C . GLY A 1 69 ? 4.310 -9.052 -6.993 1.00 92.19 69 GLY A C 1
ATOM 522 O O . GLY A 1 69 ? 4.919 -8.422 -6.130 1.00 92.19 69 GLY A O 1
ATOM 523 N N . ILE A 1 70 ? 3.078 -9.520 -6.802 1.00 93.06 70 ILE A N 1
ATOM 524 C CA . ILE A 1 70 ? 2.373 -9.423 -5.523 1.00 93.06 70 ILE A CA 1
ATOM 525 C C . ILE A 1 70 ? 2.361 -10.802 -4.883 1.00 93.06 70 ILE A C 1
ATOM 527 O O . ILE A 1 70 ? 1.950 -11.790 -5.492 1.00 93.06 70 ILE A O 1
ATOM 531 N N . ARG A 1 71 ? 2.784 -10.869 -3.624 1.00 91.81 71 ARG A N 1
ATOM 532 C CA . ARG A 1 71 ? 2.677 -12.070 -2.802 1.00 91.81 71 ARG A CA 1
ATOM 533 C C . ARG A 1 71 ? 1.937 -11.734 -1.527 1.00 91.81 71 ARG A C 1
ATOM 535 O O . ARG A 1 71 ? 2.179 -10.698 -0.915 1.00 91.81 71 ARG A O 1
ATOM 542 N N . ARG A 1 72 ? 1.071 -12.647 -1.096 1.00 87.31 72 ARG A N 1
ATOM 543 C CA . ARG A 1 72 ? 0.521 -12.578 0.252 1.00 87.31 72 ARG A CA 1
ATOM 544 C C . ARG A 1 72 ? 1.642 -12.907 1.237 1.00 87.31 72 ARG A C 1
ATOM 546 O O . ARG A 1 72 ? 2.304 -13.932 1.076 1.00 87.31 72 ARG A O 1
ATOM 553 N N . GLY A 1 73 ? 1.871 -12.025 2.207 1.00 81.06 73 GLY A N 1
ATOM 554 C CA . GLY A 1 73 ? 2.770 -12.312 3.321 1.00 81.06 73 GLY A CA 1
ATOM 555 C C . GLY A 1 73 ? 2.244 -13.486 4.146 1.00 81.06 73 GLY A C 1
ATOM 556 O O . GLY A 1 73 ? 1.032 -13.714 4.207 1.00 81.06 73 GLY A O 1
ATOM 557 N N . GLU A 1 74 ? 3.150 -14.235 4.768 1.00 77.88 74 GLU A N 1
ATOM 558 C CA . GLU A 1 74 ? 2.770 -15.230 5.766 1.00 77.88 74 GLU A CA 1
ATOM 559 C C . GLU A 1 74 ? 2.171 -14.485 6.957 1.00 77.88 74 GLU A C 1
ATOM 561 O O . GLU A 1 74 ? 2.815 -13.637 7.572 1.00 77.88 74 GLU A O 1
ATOM 566 N N . SER A 1 75 ? 0.896 -14.742 7.240 1.00 58.03 75 SER A N 1
ATOM 567 C CA . SER A 1 75 ? 0.286 -14.261 8.472 1.00 58.03 75 SER A CA 1
ATOM 568 C C . SER A 1 75 ? 1.023 -14.940 9.618 1.00 58.03 75 SER A C 1
ATOM 570 O O . SER A 1 75 ? 1.152 -16.165 9.598 1.00 58.03 75 SER A O 1
ATOM 572 N N . ALA A 1 76 ? 1.495 -14.179 10.607 1.00 54.53 76 ALA A N 1
ATOM 573 C CA . ALA A 1 76 ? 1.893 -14.772 11.872 1.00 54.53 76 ALA A CA 1
ATOM 574 C C . ALA A 1 76 ? 0.658 -15.500 12.422 1.00 54.53 76 ALA A C 1
ATOM 576 O O . ALA A 1 76 ? -0.266 -14.879 12.945 1.00 54.53 76 ALA A O 1
ATOM 577 N N . SER A 1 77 ? 0.592 -16.816 12.217 1.00 38.31 77 SER A N 1
ATOM 578 C CA . SER A 1 77 ? -0.311 -17.670 12.974 1.00 38.31 77 SER A CA 1
ATOM 579 C C . SER A 1 77 ? -0.037 -17.356 14.440 1.00 38.31 77 SER A C 1
ATOM 581 O O . SER A 1 77 ? 1.139 -17.353 14.814 1.00 38.31 77 SER A O 1
ATOM 583 N N . PRO A 1 78 ? -1.049 -17.100 15.286 1.00 45.59 78 PRO A N 1
ATOM 584 C CA . PRO A 1 78 ? -0.808 -17.129 16.713 1.00 45.59 78 PRO A CA 1
ATOM 585 C C . PRO A 1 78 ? -0.292 -18.537 17.014 1.00 45.59 78 PRO A C 1
ATOM 587 O O . PRO A 1 78 ? -1.021 -19.522 16.883 1.00 45.59 78 PRO A O 1
ATOM 590 N N . THR A 1 79 ? 1.000 -18.662 17.306 1.00 42.59 79 THR A N 1
ATOM 591 C CA . THR A 1 79 ? 1.541 -19.874 17.905 1.00 42.59 79 THR A CA 1
ATOM 592 C C . THR A 1 79 ? 0.742 -20.071 19.181 1.00 42.59 79 THR A C 1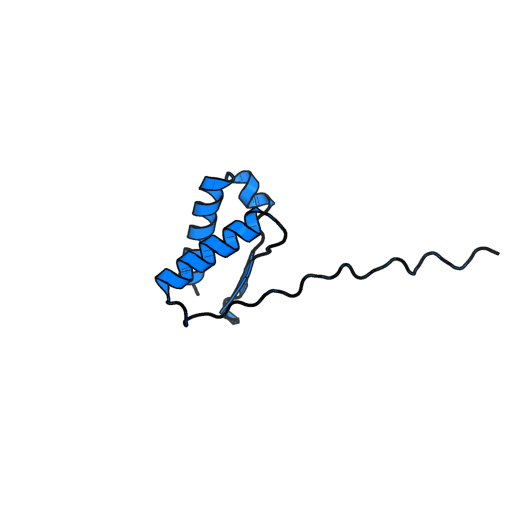
ATOM 594 O O . THR A 1 79 ? 0.759 -19.228 20.073 1.00 42.59 79 THR A O 1
ATOM 597 N N . ASN A 1 80 ? -0.054 -21.135 19.208 1.00 49.50 80 ASN A N 1
ATOM 598 C CA . ASN A 1 80 ? -0.831 -21.546 20.361 1.00 49.50 80 ASN A CA 1
ATOM 599 C C . ASN A 1 80 ? 0.133 -21.880 21.511 1.00 49.50 80 ASN A C 1
ATOM 601 O O . ASN A 1 80 ? 0.586 -23.015 21.636 1.00 49.50 80 ASN A O 1
ATOM 605 N N . GLU A 1 81 ? 0.449 -20.889 22.340 1.00 47.38 81 GLU A N 1
ATOM 606 C CA . GLU A 1 81 ? 1.248 -21.029 23.558 1.00 47.38 81 GLU A CA 1
ATOM 607 C C . GLU A 1 81 ? 0.347 -21.331 24.774 1.00 47.38 81 GLU A C 1
ATOM 609 O O . GLU A 1 81 ? 0.514 -20.774 25.853 1.00 47.38 81 GLU A O 1
ATOM 614 N N . THR A 1 82 ? -0.635 -22.230 24.611 1.00 49.03 82 THR A N 1
ATOM 615 C CA . THR A 1 82 ? -1.533 -22.663 25.707 1.00 49.03 82 THR A CA 1
ATOM 616 C C . THR A 1 82 ? -1.192 -24.053 26.268 1.00 49.03 82 THR A C 1
ATOM 618 O O . THR A 1 82 ? -2.053 -24.727 26.822 1.00 49.03 82 THR A O 1
ATOM 621 N N . ALA A 1 83 ? 0.059 -24.514 26.169 1.00 51.91 83 ALA A N 1
ATOM 622 C CA . ALA A 1 83 ? 0.466 -25.841 26.660 1.00 51.91 83 ALA A CA 1
ATOM 623 C C . ALA A 1 83 ? 1.530 -25.815 27.778 1.00 51.91 83 ALA A C 1
ATOM 625 O O . ALA A 1 83 ? 2.342 -26.731 27.857 1.00 51.91 83 ALA A O 1
ATOM 626 N N . ALA A 1 84 ? 1.541 -24.797 28.650 1.00 47.47 84 ALA A N 1
ATOM 627 C CA . ALA A 1 84 ? 2.528 -24.700 29.742 1.00 47.47 84 ALA A CA 1
ATOM 628 C C . ALA A 1 84 ? 1.954 -24.547 31.167 1.00 47.47 84 ALA A C 1
ATOM 630 O O . ALA A 1 84 ? 2.722 -24.376 32.108 1.00 47.47 84 ALA A O 1
ATOM 631 N N . CYS A 1 85 ? 0.636 -24.673 31.370 1.00 38.59 85 CYS A N 1
ATOM 632 C CA . CY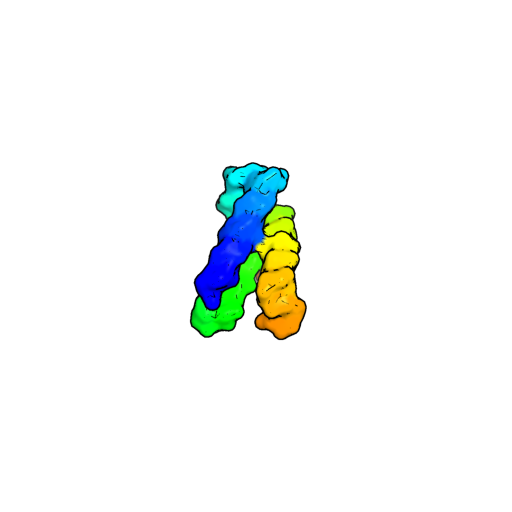S A 1 85 ? 0.033 -24.654 32.713 1.00 38.59 85 CYS A CA 1
ATOM 633 C C . CYS A 1 85 ? -0.914 -25.842 32.940 1.00 38.59 85 CYS A C 1
ATOM 635 O O . CYS A 1 85 ? -2.081 -25.666 33.275 1.00 38.59 85 CYS A O 1
ATOM 637 N N . ALA A 1 86 ? -0.424 -27.067 32.754 1.00 52.94 86 ALA A N 1
ATOM 638 C CA . ALA A 1 86 ? -1.093 -28.262 33.263 1.00 52.94 86 ALA A CA 1
ATOM 639 C C . ALA A 1 86 ? -0.046 -29.302 33.678 1.00 52.94 86 ALA A C 1
ATOM 641 O O . ALA A 1 86 ? 0.355 -30.143 32.879 1.00 52.94 86 ALA A O 1
ATOM 642 N N . GLY A 1 87 ? 0.403 -29.229 34.933 1.00 46.56 87 GLY A N 1
ATOM 643 C CA . GLY A 1 87 ? 1.139 -30.330 35.554 1.00 46.56 87 GLY A CA 1
ATOM 644 C C . GLY A 1 87 ? 2.209 -29.909 36.552 1.00 46.56 87 GLY A C 1
ATOM 645 O O . GLY A 1 87 ? 3.384 -29.970 36.219 1.00 46.56 87 GLY A O 1
ATOM 646 N N . ALA A 1 88 ? 1.800 -29.516 37.763 1.00 48.41 88 ALA A N 1
ATOM 647 C CA . ALA A 1 88 ? 2.499 -29.833 39.020 1.00 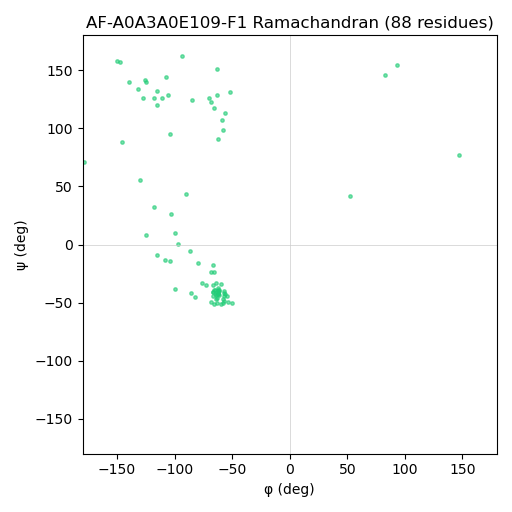48.41 88 ALA A CA 1
ATOM 648 C C . ALA A 1 88 ? 1.719 -29.249 40.213 1.00 48.41 88 ALA A C 1
ATOM 650 O O . ALA A 1 88 ? 2.123 -28.273 40.841 1.00 48.41 88 ALA A O 1
ATOM 651 N N . ALA A 1 89 ? 0.569 -29.849 40.505 1.00 44.16 89 ALA A N 1
ATOM 652 C CA . ALA A 1 89 ? -0.015 -29.847 41.838 1.00 44.16 89 ALA A CA 1
ATOM 653 C C . ALA A 1 89 ? -0.410 -31.298 42.143 1.00 44.16 89 ALA A C 1
ATOM 655 O O . ALA A 1 89 ? -1.021 -31.932 41.279 1.00 44.16 89 ALA A O 1
ATOM 656 N N . CYS A 1 90 ? -0.046 -31.743 43.352 1.00 40.47 90 CYS A N 1
ATOM 657 C CA . CYS A 1 90 ? -0.098 -33.084 43.958 1.00 40.47 90 CYS A CA 1
ATOM 658 C C . CYS A 1 90 ? 1.251 -33.806 44.004 1.00 40.47 90 CYS A C 1
ATOM 660 O O . CYS A 1 90 ? 1.744 -34.250 42.946 1.00 40.47 90 CYS A O 1
#

pLDDT: mean 86.19, std 18.63, range [38.31, 98.5]